Protein AF-A0AA50WV97-F1 (afdb_monomer_lite)

Secondary structure (DSSP, 8-state):
--SEEEEETTEEEEE--TTEEEETTEEEEEEESSS--EEEEEETTEEEEEETTT--EEEEEE--SSEEEEEEETTTTEEEEEETTTTB-

Foldseek 3Di:
DADAWADDVVDIAADDDPQWDADPVHRNDIDGPDDFDWDWDDDQFFIWIAGPVPRDIDTDGGGQRGWDDKDADPVVRDIDTAHPVVRGD

pLDDT: mean 94.06, std 2.78, range [84.31, 97.56]

Structure (mmCIF, N/CA/C/O backbone):
data_AF-A0AA50WV97-F1
#
_entry.id   AF-A0AA50WV97-F1
#
loop_
_atom_site.group_PDB
_atom_site.id
_atom_site.type_symbol
_atom_site.label_atom_id
_atom_site.label_alt_id
_atom_site.label_comp_id
_atom_site.label_asym_id
_atom_site.label_entity_id
_atom_site.label_seq_id
_atom_site.pdbx_PDB_ins_code
_atom_site.Cartn_x
_atom_site.Cartn_y
_atom_site.Cartn_z
_atom_site.occupancy
_atom_site.B_iso_or_equiv
_atom_site.auth_seq_id
_atom_site.auth_comp_id
_atom_site.auth_asym_id
_atom_site.auth_atom_id
_atom_site.pdbx_PDB_model_num
ATOM 1 N N . CYS A 1 1 ? 17.334 1.328 -12.379 1.00 94.56 1 CYS A N 1
ATOM 2 C CA . CYS A 1 1 ? 16.225 0.364 -12.522 1.00 94.56 1 CYS A CA 1
ATOM 3 C C . CYS A 1 1 ? 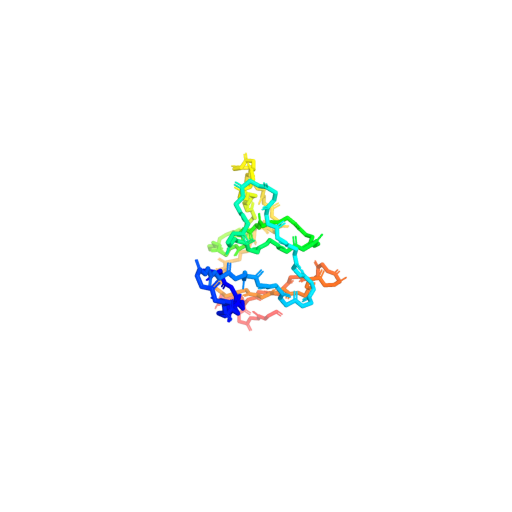15.579 0.154 -11.163 1.00 94.56 1 CYS A C 1
ATOM 5 O O . CYS A 1 1 ? 16.315 0.124 -10.188 1.00 94.56 1 CYS A O 1
ATOM 7 N N . SER A 1 2 ? 14.256 -0.001 -11.082 1.00 96.12 2 SER A N 1
ATOM 8 C CA . SER A 1 2 ? 13.568 -0.280 -9.809 1.00 96.12 2 SER A CA 1
ATOM 9 C C . SER A 1 2 ? 13.699 -1.724 -9.324 1.00 96.12 2 SER A C 1
ATOM 11 O O . SER A 1 2 ? 13.582 -1.954 -8.129 1.00 96.12 2 SER A O 1
ATOM 13 N N . GLN A 1 3 ? 13.884 -2.685 -10.234 1.00 97.06 3 GLN A N 1
ATOM 14 C CA . GLN A 1 3 ? 13.950 -4.112 -9.902 1.00 97.06 3 GLN A CA 1
ATOM 15 C C . GLN A 1 3 ? 15.182 -4.761 -10.543 1.00 97.06 3 GLN A C 1
ATOM 17 O O . GLN A 1 3 ? 16.243 -4.787 -9.928 1.00 97.06 3 GLN A O 1
ATOM 22 N N . ILE A 1 4 ? 15.084 -5.225 -11.792 1.00 97.56 4 ILE A N 1
ATOM 23 C CA . ILE A 1 4 ? 16.169 -5.954 -12.460 1.00 97.56 4 ILE A CA 1
ATOM 24 C C . ILE A 1 4 ? 16.932 -5.000 -13.383 1.00 97.56 4 ILE A C 1
ATOM 26 O O . ILE A 1 4 ? 16.323 -4.230 -14.127 1.00 97.56 4 ILE A O 1
ATOM 30 N N . CYS A 1 5 ? 18.265 -5.050 -13.354 1.00 97.00 5 CYS A N 1
ATOM 31 C CA . CYS A 1 5 ? 19.142 -4.315 -14.266 1.00 97.00 5 CYS A CA 1
ATOM 32 C C . CYS A 1 5 ? 19.999 -5.299 -15.064 1.00 97.00 5 CYS A C 1
ATOM 34 O O . CYS A 1 5 ? 20.724 -6.099 -14.477 1.00 97.00 5 CYS A O 1
ATOM 36 N N . ILE A 1 6 ? 19.928 -5.222 -16.389 1.00 97.19 6 ILE A N 1
ATOM 37 C CA . ILE A 1 6 ? 20.733 -6.017 -17.312 1.00 97.19 6 ILE A CA 1
ATOM 38 C C . ILE A 1 6 ? 21.664 -5.056 -18.040 1.00 97.19 6 ILE A C 1
ATOM 40 O O . ILE A 1 6 ? 21.218 -4.145 -18.738 1.00 97.19 6 ILE A O 1
ATOM 44 N N . ASN A 1 7 ? 22.966 -5.237 -17.844 1.00 97.00 7 ASN A N 1
ATOM 45 C CA . ASN A 1 7 ? 23.974 -4.436 -18.522 1.00 97.00 7 ASN A CA 1
ATOM 46 C C . ASN A 1 7 ? 24.109 -4.882 -19.984 1.00 97.00 7 ASN A C 1
ATOM 48 O O . ASN A 1 7 ? 24.273 -6.071 -20.257 1.00 97.00 7 ASN A O 1
ATOM 52 N N . GLU A 1 8 ? 24.098 -3.932 -20.911 1.00 96.25 8 GLU A N 1
ATOM 53 C CA . GLU A 1 8 ? 24.290 -4.170 -22.342 1.00 96.25 8 GLU A CA 1
ATOM 54 C C . GLU A 1 8 ? 25.479 -3.329 -22.830 1.00 96.25 8 GLU A C 1
ATOM 56 O O . GLU A 1 8 ? 25.892 -2.355 -22.203 1.00 96.25 8 GLU A O 1
ATOM 61 N N . LYS A 1 9 ? 26.115 -3.698 -23.944 1.00 96.69 9 LYS A N 1
ATOM 62 C CA . LYS A 1 9 ? 27.270 -2.921 -24.421 1.00 96.69 9 LYS A CA 1
ATOM 63 C C . LYS A 1 9 ? 26.821 -1.504 -24.795 1.00 96.69 9 LYS A C 1
ATOM 65 O O . LYS A 1 9 ? 26.031 -1.330 -25.714 1.00 96.69 9 LYS A O 1
ATOM 70 N N . GLY A 1 10 ? 27.346 -0.506 -24.084 1.00 95.50 10 GLY A N 1
ATOM 71 C CA . GLY A 1 10 ? 27.030 0.909 -24.299 1.00 95.50 10 GLY A CA 1
ATOM 72 C C . GLY A 1 10 ? 25.705 1.379 -23.689 1.00 95.50 10 GLY A C 1
ATOM 73 O O . GLY A 1 10 ? 25.355 2.542 -23.874 1.00 95.50 10 GLY A O 1
ATOM 74 N N . THR A 1 11 ? 24.965 0.521 -22.977 1.00 95.62 11 THR A N 1
ATOM 75 C CA . THR A 1 11 ? 23.679 0.888 -22.362 1.00 95.62 11 THR A CA 1
ATOM 76 C C . THR A 1 11 ? 23.263 -0.092 -21.257 1.00 95.62 11 THR A C 1
ATOM 78 O O . THR A 1 11 ? 24.023 -0.959 -20.841 1.00 95.62 11 THR A O 1
ATOM 81 N N . PHE A 1 12 ? 22.042 0.034 -20.754 1.00 95.31 12 PHE A N 1
ATOM 82 C CA . PHE A 1 12 ? 21.433 -0.931 -19.853 1.00 95.31 12 PHE A CA 1
ATOM 83 C C . PHE A 1 12 ? 19.948 -1.093 -20.173 1.00 95.31 12 PHE A C 1
ATOM 85 O O . PHE A 1 12 ? 19.274 -0.177 -20.655 1.00 95.31 12 PHE A O 1
ATOM 92 N N . LYS A 1 13 ? 19.414 -2.262 -19.837 1.00 94.50 13 LYS A N 1
ATOM 93 C CA . LYS A 1 13 ? 18.001 -2.600 -19.964 1.00 94.50 13 LYS A CA 1
ATOM 94 C C . LYS A 1 13 ? 17.456 -2.980 -18.589 1.00 94.50 13 LYS A C 1
ATOM 96 O O . LYS A 1 13 ? 18.001 -3.840 -17.912 1.00 94.50 13 LYS A O 1
ATOM 101 N N . CYS A 1 14 ? 16.361 -2.351 -18.163 1.00 96.19 14 CYS A N 1
ATOM 102 C CA . CYS A 1 14 ? 15.707 -2.696 -16.892 1.00 96.19 14 CYS A CA 1
ATOM 103 C C . CYS A 1 14 ? 14.607 -3.744 -17.076 1.00 96.19 14 CYS A C 1
ATOM 105 O O . CYS A 1 14 ? 13.767 -3.559 -17.938 1.00 96.19 14 CYS A O 1
ATOM 107 N N . GLU A 1 15 ? 14.490 -4.781 -16.268 1.00 96.44 15 GLU A N 1
ATOM 108 C CA . GLU A 1 15 ? 13.347 -5.709 -16.350 1.00 96.44 15 GLU A CA 1
ATOM 109 C C . GLU A 1 15 ? 12.564 -5.730 -15.034 1.00 96.44 15 GLU A C 1
ATOM 111 O O . GLU A 1 15 ? 13.031 -5.211 -14.015 1.00 96.44 15 GLU A O 1
ATOM 116 N N . CYS A 1 16 ? 11.339 -6.254 -15.079 1.00 97.56 16 CYS A N 1
ATOM 117 C CA . CYS A 1 16 ? 10.438 -6.310 -13.931 1.00 97.56 16 CYS A CA 1
ATOM 118 C C . CYS A 1 16 ? 10.129 -7.767 -13.577 1.00 97.56 16 CYS A C 1
ATOM 120 O O . CYS A 1 16 ? 10.035 -8.617 -14.462 1.00 97.56 16 CYS A O 1
ATOM 122 N N . HIS A 1 17 ? 9.971 -8.047 -12.286 1.00 97.56 17 HIS A N 1
ATOM 123 C CA . HIS A 1 17 ? 9.518 -9.345 -11.798 1.00 97.56 17 HIS A CA 1
ATOM 124 C C . HIS A 1 17 ? 8.066 -9.618 -12.212 1.00 97.56 17 HIS A C 1
ATOM 126 O O . HIS A 1 17 ? 7.300 -8.700 -12.510 1.00 97.56 17 HIS A O 1
ATOM 132 N N . THR A 1 18 ? 7.667 -10.890 -12.185 1.00 96.69 18 THR A N 1
ATOM 133 C CA . THR A 1 18 ? 6.280 -11.310 -12.421 1.00 96.69 18 THR A CA 1
ATOM 134 C C . THR A 1 18 ? 5.307 -10.542 -11.519 1.00 96.69 18 THR A C 1
ATOM 136 O O . THR A 1 18 ? 5.562 -10.379 -10.328 1.00 96.69 18 THR A O 1
ATOM 139 N N . GLY A 1 19 ? 4.196 -10.065 -12.090 1.00 94.62 19 GLY A N 1
ATOM 140 C CA . GLY A 1 19 ? 3.234 -9.188 -11.404 1.00 94.62 19 GLY A CA 1
ATOM 141 C C . GLY A 1 19 ? 3.569 -7.693 -11.489 1.00 94.62 19 GLY A C 1
ATOM 142 O O . GLY A 1 19 ? 2.846 -6.868 -10.932 1.00 94.62 19 GLY A O 1
ATOM 143 N N . TYR A 1 20 ? 4.643 -7.327 -12.198 1.00 96.25 20 TYR A N 1
ATOM 144 C CA . TYR A 1 20 ? 5.022 -5.945 -12.469 1.00 96.25 20 TYR A CA 1
ATOM 145 C C . TYR A 1 20 ? 5.275 -5.715 -13.964 1.00 96.25 20 TYR A C 1
ATOM 147 O O . TYR A 1 20 ? 5.836 -6.558 -14.661 1.00 96.25 20 TYR A O 1
ATOM 155 N N . ALA A 1 21 ? 4.905 -4.533 -14.450 1.00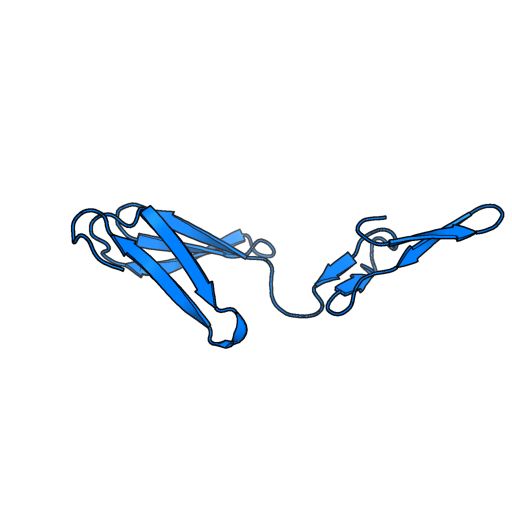 95.25 21 ALA A N 1
ATOM 156 C CA . ALA A 1 21 ? 5.169 -4.064 -15.804 1.00 95.25 21 ALA A CA 1
ATOM 157 C C . ALA A 1 21 ? 5.982 -2.766 -15.780 1.00 95.25 21 ALA A C 1
ATOM 159 O O . ALA A 1 21 ? 5.915 -1.981 -14.832 1.00 95.25 21 ALA A O 1
ATOM 160 N N . ARG A 1 22 ? 6.758 -2.524 -16.840 1.00 94.75 22 ARG A N 1
ATOM 161 C CA . ARG A 1 22 ? 7.498 -1.266 -17.004 1.00 94.75 22 ARG A CA 1
ATOM 162 C C . ARG A 1 22 ? 6.531 -0.088 -17.095 1.00 94.75 22 ARG A C 1
ATOM 164 O O . ARG A 1 22 ? 5.548 -0.154 -17.830 1.00 94.75 22 ARG A O 1
ATOM 171 N N . ASP A 1 23 ? 6.845 1.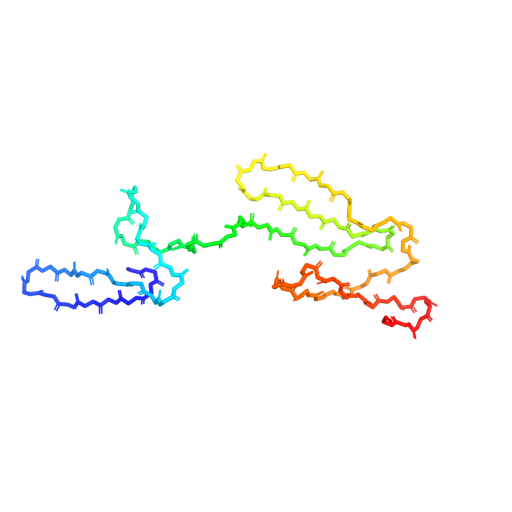003 -16.403 1.00 93.00 23 ASP A N 1
ATOM 172 C CA . ASP A 1 23 ? 6.088 2.248 -16.522 1.00 93.00 23 ASP A CA 1
ATOM 173 C C . ASP A 1 23 ? 6.258 2.831 -17.941 1.00 93.00 23 ASP A C 1
ATOM 175 O O . ASP A 1 23 ? 7.391 3.084 -18.361 1.00 93.00 23 ASP A O 1
ATOM 179 N N . PRO A 1 24 ? 5.170 3.090 -18.693 1.00 90.19 24 PRO A N 1
ATOM 180 C CA . PRO A 1 24 ? 5.262 3.708 -20.015 1.00 90.19 24 PRO A CA 1
ATOM 181 C C . PRO A 1 24 ? 5.942 5.082 -20.000 1.00 90.19 24 PRO A C 1
ATOM 183 O O . PRO A 1 24 ? 6.529 5.481 -21.005 1.00 90.19 24 PRO A O 1
ATOM 186 N N . ARG A 1 25 ? 5.866 5.801 -18.868 1.00 92.75 25 ARG A N 1
ATOM 187 C CA . ARG A 1 25 ? 6.466 7.135 -18.697 1.00 92.75 25 ARG A CA 1
ATOM 188 C C . ARG A 1 25 ? 7.942 7.083 -18.301 1.00 92.75 25 ARG A C 1
ATOM 190 O O . ARG A 1 25 ? 8.663 8.040 -18.548 1.00 92.75 25 ARG A O 1
ATOM 197 N N . ASP A 1 26 ? 8.387 5.980 -17.703 1.00 94.25 26 ASP A N 1
ATOM 198 C CA . ASP A 1 26 ? 9.763 5.788 -17.250 1.00 94.25 26 ASP A CA 1
ATOM 199 C C . ASP A 1 26 ? 10.145 4.306 -17.338 1.00 94.25 26 ASP A C 1
ATOM 201 O O . ASP A 1 26 ? 9.838 3.491 -16.467 1.00 94.25 26 ASP A O 1
ATOM 205 N N . ARG A 1 27 ? 10.891 3.958 -18.392 1.00 91.44 27 ARG A N 1
ATOM 206 C CA . ARG A 1 27 ? 11.316 2.577 -18.673 1.00 91.44 27 ARG A CA 1
ATOM 207 C C . ARG A 1 27 ? 12.241 1.985 -17.604 1.00 91.44 27 ARG A C 1
ATOM 209 O O . ARG A 1 27 ? 12.534 0.790 -17.664 1.00 91.44 27 ARG A O 1
ATOM 216 N N . THR A 1 28 ? 12.716 2.792 -16.653 1.00 95.31 28 THR A N 1
ATOM 217 C CA . THR A 1 28 ? 13.533 2.330 -15.528 1.00 95.31 28 THR A CA 1
ATOM 218 C C . THR A 1 28 ? 12.707 1.910 -14.312 1.00 95.31 28 THR A C 1
ATOM 220 O O . THR A 1 28 ? 13.264 1.271 -13.411 1.00 95.31 28 THR A O 1
ATOM 223 N N . ARG A 1 29 ? 11.399 2.212 -14.300 1.00 95.69 29 ARG A N 1
ATOM 224 C CA . ARG A 1 29 ? 10.470 1.929 -13.200 1.00 95.69 29 ARG A CA 1
ATOM 225 C C . ARG A 1 29 ? 9.557 0.747 -13.499 1.00 95.69 29 ARG A C 1
ATOM 227 O O . ARG A 1 29 ? 9.120 0.549 -14.630 1.00 95.69 29 ARG A O 1
ATOM 234 N N . CYS A 1 30 ? 9.232 0.002 -12.449 1.00 95.75 30 CYS A N 1
ATOM 235 C CA . CYS A 1 30 ? 8.276 -1.101 -12.482 1.00 95.75 30 CYS A CA 1
ATOM 236 C C . CYS A 1 30 ? 7.037 -0.728 -11.660 1.00 95.75 30 CYS A C 1
ATOM 238 O O . CYS A 1 30 ? 7.165 -0.250 -10.532 1.00 95.75 30 CYS A O 1
ATOM 240 N N . LYS A 1 31 ? 5.849 -0.946 -12.223 1.00 93.38 31 LYS A N 1
ATOM 241 C CA . LYS A 1 31 ? 4.542 -0.761 -11.581 1.00 93.38 31 LYS A CA 1
ATOM 242 C C . LYS A 1 31 ? 3.849 -2.107 -11.453 1.00 93.38 31 LYS A C 1
ATOM 244 O O . LYS A 1 31 ? 3.968 -2.926 -12.359 1.00 93.38 31 LYS A O 1
ATOM 249 N N . ALA A 1 32 ? 3.156 -2.336 -10.341 1.00 93.19 32 ALA A N 1
ATOM 250 C CA . ALA A 1 32 ? 2.336 -3.533 -10.189 1.00 93.19 32 ALA A CA 1
ATOM 251 C C . ALA A 1 32 ? 1.292 -3.579 -11.316 1.00 93.19 32 ALA A C 1
ATOM 253 O O . ALA A 1 32 ? 0.746 -2.541 -11.693 1.00 93.19 32 ALA A O 1
ATOM 254 N N . THR A 1 33 ? 1.059 -4.760 -11.886 1.00 93.31 33 THR A N 1
ATOM 255 C CA . THR A 1 33 ? 0.078 -4.939 -12.969 1.00 93.31 33 THR A CA 1
ATOM 256 C C . THR A 1 33 ? -1.355 -4.977 -12.460 1.00 93.31 33 THR A C 1
ATOM 258 O O . THR A 1 33 ? -2.278 -4.718 -13.224 1.00 93.31 33 THR A O 1
ATOM 261 N N . GLU A 1 34 ? -1.537 -5.307 -11.184 1.00 90.81 34 GLU A N 1
ATOM 262 C CA . GLU A 1 34 ? -2.836 -5.438 -10.538 1.00 90.81 34 GLU A CA 1
ATOM 263 C C . GLU A 1 34 ? -2.894 -4.616 -9.252 1.00 90.81 34 GLU A C 1
ATOM 265 O O . GLU A 1 34 ? -1.902 -4.472 -8.533 1.00 90.81 34 GLU A O 1
ATOM 270 N N . GLY A 1 35 ? -4.097 -4.130 -8.945 1.00 85.56 35 GLY A N 1
ATOM 271 C CA . GLY A 1 35 ? -4.371 -3.335 -7.756 1.00 85.56 35 GLY A CA 1
ATOM 272 C C . GLY A 1 35 ? -3.986 -1.861 -7.898 1.00 85.56 35 GLY A C 1
ATOM 273 O O . GLY A 1 35 ? -3.169 -1.470 -8.727 1.00 85.56 35 GLY A O 1
ATOM 274 N N . HIS A 1 36 ? -4.598 -1.037 -7.048 1.00 87.44 36 HIS A N 1
ATOM 275 C CA . HIS A 1 36 ? -4.269 0.379 -6.920 1.00 87.44 36 HIS A CA 1
ATOM 276 C C . HIS A 1 36 ? -3.492 0.613 -5.628 1.00 87.44 36 HIS A C 1
ATOM 278 O O . HIS A 1 36 ? -3.936 0.154 -4.565 1.00 87.44 36 HIS A O 1
ATOM 284 N N . PRO A 1 37 ? -2.367 1.344 -5.678 1.00 90.94 37 PRO A N 1
ATOM 285 C CA . PRO A 1 37 ? -1.588 1.632 -4.489 1.00 90.94 37 PRO A CA 1
ATOM 286 C C . PRO A 1 37 ? -2.445 2.415 -3.489 1.00 90.94 37 PRO A C 1
ATOM 288 O O . PRO A 1 37 ? -3.011 3.467 -3.789 1.00 90.94 37 PRO A O 1
ATOM 291 N N . SER A 1 38 ? -2.577 1.862 -2.289 1.00 93.31 38 SER A N 1
ATOM 292 C CA . SER A 1 38 ? -3.346 2.454 -1.200 1.00 93.31 38 SER A CA 1
ATOM 293 C C . SER A 1 38 ? -2.610 2.235 0.112 1.00 93.31 38 SER A C 1
ATOM 295 O O . SER A 1 38 ? -1.992 1.189 0.299 1.00 93.31 38 SER A O 1
ATOM 297 N N . LEU A 1 39 ? -2.708 3.191 1.031 1.00 94.94 39 LEU A N 1
ATOM 298 C CA . LEU A 1 39 ? -2.252 3.002 2.406 1.00 94.94 39 LEU A CA 1
ATOM 299 C C . LEU A 1 39 ? -3.454 2.668 3.279 1.00 94.94 39 LEU A C 1
ATOM 301 O O . LEU A 1 39 ? -4.437 3.407 3.285 1.00 94.94 39 LEU A O 1
ATOM 305 N N . LEU A 1 40 ? -3.360 1.560 4.005 1.00 95.94 40 LEU A N 1
ATOM 306 C CA . LEU A 1 40 ? -4.301 1.157 5.040 1.00 95.94 40 LEU A CA 1
ATOM 307 C C . LEU A 1 40 ? -3.630 1.398 6.393 1.00 95.94 40 LEU A C 1
ATOM 309 O O . LEU A 1 40 ? -2.493 0.974 6.591 1.00 95.94 40 LEU A O 1
ATOM 313 N N . PHE A 1 41 ? -4.299 2.099 7.303 1.00 95.75 41 PHE A N 1
ATOM 314 C CA . PHE A 1 41 ? -3.726 2.434 8.604 1.00 95.75 41 PHE A CA 1
ATOM 315 C C . PHE A 1 41 ? -4.786 2.451 9.706 1.00 95.75 41 PHE A C 1
ATOM 317 O O . PHE A 1 41 ? -5.934 2.851 9.490 1.00 95.75 41 PHE A O 1
ATOM 324 N N . ALA A 1 42 ? -4.378 2.010 10.895 1.00 96.25 42 ALA A N 1
ATOM 325 C CA . ALA A 1 42 ? -5.197 2.043 12.095 1.00 96.25 42 ALA A CA 1
ATOM 326 C C . ALA A 1 42 ? -5.093 3.413 12.766 1.00 96.25 42 ALA A C 1
ATOM 328 O O . ALA A 1 42 ? -4.014 4.000 12.877 1.00 96.25 42 ALA A O 1
ATOM 329 N N . ARG A 1 43 ? -6.226 3.904 13.254 1.00 94.12 43 ARG A N 1
ATOM 330 C CA . ARG A 1 43 ? -6.310 4.946 14.274 1.00 94.12 43 ARG A CA 1
ATOM 331 C C . ARG A 1 43 ? -7.066 4.363 15.461 1.00 94.12 43 ARG A C 1
ATOM 333 O O . ARG A 1 43 ? -7.772 3.372 15.327 1.00 94.12 43 ARG A O 1
ATOM 340 N N . ARG A 1 44 ? -6.967 5.012 16.623 1.00 93.50 44 ARG A N 1
ATOM 341 C CA . ARG A 1 44 ? -7.581 4.507 17.861 1.00 93.50 44 ARG A CA 1
ATOM 342 C C . ARG A 1 44 ? -9.067 4.146 17.692 1.00 93.50 44 ARG A C 1
ATOM 344 O O . ARG A 1 44 ? -9.490 3.107 18.187 1.00 93.50 44 ARG A O 1
ATOM 351 N N . PHE A 1 45 ? -9.824 4.980 16.977 1.00 96.06 45 PHE A N 1
ATOM 352 C CA . PHE A 1 45 ? -11.284 4.871 16.870 1.00 96.06 45 PHE A CA 1
ATOM 353 C C . PHE A 1 45 ? -11.811 4.459 15.488 1.00 96.06 45 PHE A C 1
ATOM 355 O O . PHE A 1 45 ? -13.021 4.341 15.315 1.00 96.06 45 PHE A O 1
ATOM 362 N N . ASP A 1 46 ? -10.938 4.265 14.499 1.00 95.81 46 ASP A N 1
ATOM 363 C CA . ASP A 1 46 ? -11.316 3.789 13.167 1.00 95.81 46 ASP A CA 1
ATOM 364 C C . ASP A 1 46 ? -10.102 3.303 12.361 1.00 95.81 46 ASP A C 1
ATOM 366 O O . ASP A 1 46 ? -8.949 3.632 12.640 1.00 95.81 46 ASP A O 1
ATOM 370 N N . ILE A 1 47 ? -10.366 2.542 11.302 1.00 97.06 47 ILE A N 1
ATOM 371 C CA . ILE A 1 47 ? -9.366 2.117 10.317 1.00 97.06 47 ILE A CA 1
ATOM 372 C C . ILE A 1 47 ? -9.679 2.797 8.992 1.00 97.06 47 ILE A C 1
ATOM 374 O O . ILE A 1 47 ? -10.816 2.760 8.509 1.00 97.06 47 ILE A O 1
ATOM 378 N N . ARG A 1 48 ? -8.665 3.410 8.378 1.00 96.56 48 ARG A N 1
ATOM 379 C CA . ARG A 1 48 ? -8.822 4.191 7.148 1.00 96.56 48 ARG A CA 1
ATOM 380 C C . ARG A 1 48 ? -7.929 3.699 6.030 1.00 96.56 48 ARG A C 1
ATOM 382 O O . ARG A 1 48 ? -6.828 3.203 6.256 1.00 96.56 48 ARG A O 1
ATOM 389 N N . LYS A 1 49 ? -8.410 3.907 4.808 1.00 95.56 49 LYS A N 1
ATOM 390 C CA . LYS A 1 49 ? -7.684 3.670 3.565 1.00 95.56 49 LYS A CA 1
ATOM 391 C C . LYS A 1 49 ? -7.554 4.982 2.800 1.00 95.56 49 LYS A C 1
ATOM 393 O O . LYS A 1 49 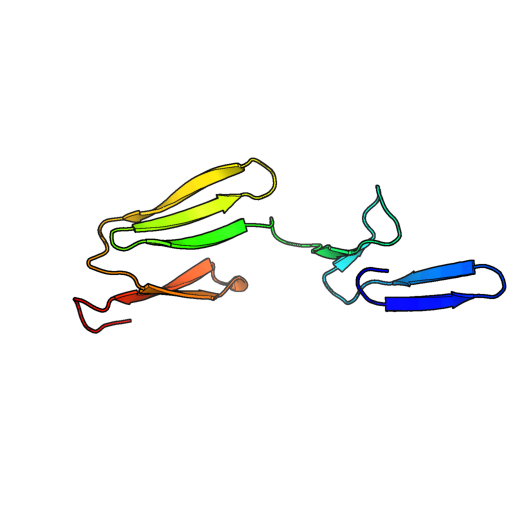? -8.538 5.704 2.665 1.00 95.56 49 LYS A O 1
ATOM 398 N N . ILE A 1 50 ? -6.368 5.274 2.276 1.00 96.00 50 ILE A N 1
ATOM 399 C CA . ILE A 1 50 ? -6.128 6.392 1.356 1.00 96.00 50 ILE A CA 1
ATOM 400 C C . ILE A 1 50 ? -5.586 5.874 0.022 1.00 96.00 50 ILE A C 1
ATOM 402 O O . ILE A 1 50 ? -4.642 5.082 0.002 1.00 96.00 50 ILE A O 1
ATOM 406 N N . SER A 1 51 ? -6.188 6.305 -1.090 1.00 94.19 51 SER A N 1
ATOM 407 C CA . SER A 1 51 ? -5.677 6.042 -2.442 1.00 94.19 51 SER A CA 1
ATOM 408 C C . SER A 1 51 ? -4.463 6.929 -2.718 1.00 94.19 51 SER A C 1
ATOM 410 O O . SER A 1 51 ? -4.537 8.140 -2.525 1.00 94.19 51 SER A O 1
ATOM 412 N N . LEU A 1 52 ? -3.357 6.352 -3.197 1.00 90.81 52 LEU A N 1
ATOM 413 C CA . LEU A 1 52 ? -2.168 7.131 -3.575 1.00 90.81 52 LEU A CA 1
ATOM 414 C C . LEU A 1 52 ? -2.289 7.784 -4.958 1.00 90.81 52 LEU A C 1
ATOM 416 O O . LEU A 1 52 ? -1.504 8.671 -5.273 1.00 90.81 52 LEU A O 1
ATOM 420 N N . ASP A 1 53 ? -3.271 7.366 -5.759 1.00 88.88 53 ASP A N 1
ATOM 421 C CA . ASP A 1 53 ? -3.522 7.927 -7.088 1.00 88.88 53 ASP A CA 1
ATOM 422 C C . ASP A 1 53 ? -4.402 9.188 -7.006 1.00 88.88 53 ASP A C 1
ATOM 424 O O . ASP A 1 53 ? -4.118 10.194 -7.653 1.00 88.88 53 ASP A O 1
ATOM 428 N N . HIS A 1 54 ? -5.465 9.139 -6.194 1.00 87.75 54 HIS A N 1
ATOM 429 C CA . HIS A 1 54 ? -6.502 10.184 -6.137 1.00 87.75 54 HIS A CA 1
ATOM 430 C C . HIS A 1 54 ? -6.506 10.973 -4.822 1.00 87.75 54 HIS A C 1
ATOM 432 O O . HIS A 1 54 ? -7.292 11.904 -4.672 1.00 87.75 54 HIS A O 1
ATOM 438 N N . HIS A 1 55 ? -5.662 10.593 -3.853 1.00 88.25 55 HIS A N 1
ATOM 439 C CA . HIS A 1 55 ? -5.616 11.167 -2.500 1.00 88.25 55 HIS A CA 1
ATOM 440 C C . HIS A 1 55 ? -6.956 11.132 -1.742 1.00 88.25 55 HIS A C 1
ATOM 442 O O . HIS A 1 55 ? -7.146 11.844 -0.757 1.00 88.25 55 HIS A O 1
ATOM 448 N N . GLU A 1 56 ? -7.878 10.271 -2.169 1.00 92.81 56 GLU A N 1
ATOM 449 C CA . GLU A 1 56 ? -9.165 10.068 -1.519 1.00 92.81 56 GLU A CA 1
ATOM 450 C C . GLU A 1 56 ? -9.003 9.178 -0.282 1.00 92.81 56 GLU A C 1
ATOM 452 O O . GLU A 1 56 ? -8.373 8.117 -0.350 1.00 92.81 56 GLU A O 1
ATOM 457 N N . MET A 1 57 ? -9.577 9.611 0.844 1.00 94.38 57 MET A N 1
ATOM 458 C CA . MET A 1 57 ? -9.556 8.890 2.114 1.00 94.38 57 MET A CA 1
ATOM 459 C C . MET A 1 57 ? -10.950 8.378 2.466 1.00 94.38 57 MET A C 1
ATOM 461 O O . MET A 1 57 ? -11.899 9.154 2.547 1.00 94.38 57 MET A O 1
ATOM 465 N N . VAL A 1 58 ? -11.040 7.087 2.777 1.00 94.75 58 VAL A N 1
ATOM 466 C CA . VAL A 1 58 ? -12.282 6.412 3.169 1.00 94.75 58 VAL A CA 1
ATOM 467 C C . VAL A 1 58 ? -12.108 5.683 4.500 1.00 94.75 58 VAL A C 1
ATOM 469 O O . VAL A 1 58 ? -11.033 5.152 4.801 1.00 94.75 58 VAL A O 1
ATOM 472 N N . ALA A 1 59 ? -13.164 5.666 5.314 1.00 95.25 59 ALA A N 1
ATOM 473 C CA . ALA A 1 59 ? -13.222 4.849 6.522 1.00 95.25 59 ALA A CA 1
ATOM 474 C C . ALA A 1 59 ? -13.680 3.432 6.157 1.00 95.25 59 ALA A C 1
ATOM 476 O O . ALA A 1 59 ? -14.670 3.268 5.447 1.00 95.25 59 ALA A O 1
ATOM 477 N N . ILE A 1 60 ? -12.933 2.425 6.610 1.00 95.56 60 ILE A N 1
ATOM 478 C CA . ILE A 1 60 ? -13.202 1.009 6.321 1.00 95.56 60 ILE A CA 1
ATOM 479 C C . ILE A 1 60 ? -13.900 0.338 7.502 1.00 95.56 60 ILE A C 1
ATOM 481 O O . ILE A 1 60 ? -14.849 -0.416 7.316 1.00 95.56 60 ILE A O 1
ATOM 485 N N . VAL A 1 61 ? -13.438 0.640 8.714 1.00 95.25 61 VAL A N 1
ATOM 486 C CA . VAL A 1 61 ? -14.042 0.193 9.970 1.00 95.25 61 VAL A CA 1
ATOM 487 C C . VAL A 1 61 ? -14.199 1.419 10.849 1.00 95.25 61 VAL A C 1
ATOM 489 O O . VAL A 1 61 ? -13.233 2.159 11.030 1.00 95.25 61 VAL A O 1
ATOM 492 N N . ASN A 1 62 ? -15.399 1.625 11.379 1.00 95.06 62 ASN A N 1
ATOM 493 C CA . ASN A 1 62 ? -15.689 2.678 12.347 1.00 95.06 62 ASN A CA 1
ATOM 494 C C . ASN A 1 62 ? -15.779 2.084 13.757 1.00 95.06 62 ASN A C 1
ATOM 496 O O . ASN A 1 62 ? -15.985 0.881 13.911 1.00 95.06 62 ASN A O 1
ATOM 500 N N . ASP A 1 63 ? -15.666 2.945 14.765 1.00 92.88 63 ASP A N 1
ATOM 501 C CA . ASP A 1 63 ? -15.963 2.637 16.167 1.00 92.88 63 ASP A CA 1
ATOM 502 C C . ASP A 1 63 ? -15.104 1.520 16.785 1.00 92.88 63 ASP A C 1
ATOM 504 O O . ASP A 1 63 ? -15.555 0.775 17.659 1.00 92.88 63 ASP A O 1
ATOM 508 N N . THR A 1 64 ? -13.832 1.428 16.384 1.00 94.00 64 THR A N 1
ATOM 509 C CA . THR A 1 64 ? -12.854 0.609 17.118 1.00 94.00 64 THR A CA 1
ATOM 510 C C . THR A 1 64 ? -12.632 1.200 18.513 1.00 94.00 64 THR A C 1
ATOM 512 O O . THR A 1 64 ? -12.775 2.409 18.715 1.00 94.00 64 THR A O 1
ATOM 515 N N . LYS A 1 65 ? -12.269 0.385 19.506 1.00 93.69 65 LYS A N 1
ATOM 516 C CA . LYS A 1 65 ? -12.005 0.892 20.862 1.00 93.69 65 LYS A CA 1
ATOM 517 C C . LYS A 1 65 ? -10.600 1.471 20.950 1.00 93.69 65 LYS A C 1
ATOM 519 O O . LYS A 1 65 ? -10.411 2.594 21.430 1.00 93.69 65 LYS A O 1
ATOM 524 N N . SER A 1 66 ? -9.621 0.708 20.476 1.00 95.31 66 SER A N 1
ATOM 525 C CA . SER A 1 66 ? -8.222 1.107 20.403 1.00 95.31 66 SER A CA 1
ATOM 526 C C . SER A 1 66 ? -7.450 0.254 19.391 1.00 95.31 66 SER A C 1
ATOM 528 O O . SER A 1 66 ? -6.521 -0.479 19.750 1.00 95.31 66 SER A O 1
ATOM 530 N N . ALA A 1 67 ? -7.808 0.366 18.109 1.00 95.56 67 ALA A N 1
ATOM 531 C CA . ALA A 1 67 ? -7.092 -0.332 17.043 1.00 95.56 67 ALA A CA 1
ATOM 532 C C . ALA A 1 67 ? -5.633 0.145 16.960 1.00 95.56 67 ALA A C 1
ATOM 534 O O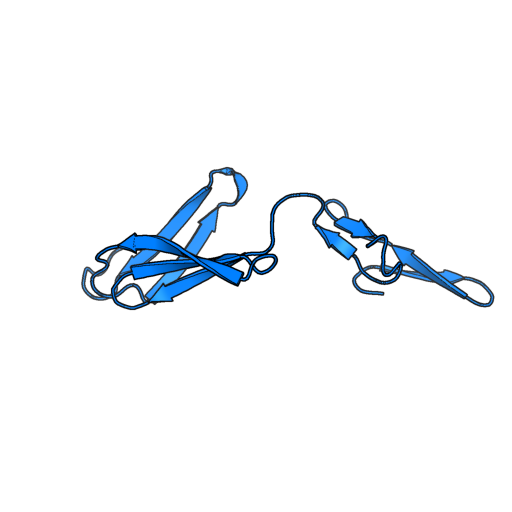 . ALA A 1 67 ? -5.363 1.350 16.934 1.00 95.56 67 ALA A O 1
ATOM 535 N N . THR A 1 68 ? -4.692 -0.805 16.946 1.00 93.62 68 THR A N 1
ATOM 536 C CA . THR A 1 68 ? -3.250 -0.503 17.065 1.00 93.62 68 THR A CA 1
ATOM 537 C C . THR A 1 68 ? -2.412 -1.120 15.948 1.00 93.62 68 THR A C 1
ATOM 539 O O . THR A 1 68 ? -1.599 -0.421 15.347 1.00 93.62 68 THR A O 1
ATOM 542 N N . ALA A 1 69 ? -2.610 -2.401 15.634 1.00 93.50 69 ALA A N 1
ATOM 543 C CA . ALA A 1 69 ? -1.963 -3.061 14.500 1.00 93.50 69 ALA A CA 1
ATOM 544 C C . ALA A 1 69 ? -3.017 -3.579 13.519 1.00 93.50 69 ALA A C 1
ATOM 546 O O . ALA A 1 69 ? -4.145 -3.862 13.921 1.00 93.50 69 ALA A O 1
ATOM 547 N N . LEU A 1 70 ? -2.654 -3.700 12.241 1.00 96.06 70 LEU A N 1
ATOM 548 C CA . LEU A 1 70 ? -3.506 -4.295 11.216 1.00 96.06 70 LEU A CA 1
ATOM 549 C C . LEU A 1 70 ? -2.690 -5.054 10.173 1.00 96.06 70 LEU A C 1
ATOM 551 O O . LEU A 1 70 ? -1.518 -4.746 9.961 1.00 96.06 70 LEU A O 1
ATOM 555 N N . ASP A 1 71 ? -3.338 -6.008 9.514 1.00 96.00 71 ASP A N 1
ATOM 556 C CA . ASP A 1 71 ? -2.841 -6.695 8.324 1.00 96.00 71 ASP A CA 1
ATOM 557 C C . ASP A 1 71 ? -4.014 -7.048 7.393 1.00 96.00 71 ASP A C 1
ATOM 559 O O . ASP A 1 71 ? -5.186 -6.934 7.767 1.00 96.00 71 ASP A O 1
ATOM 563 N N . TYR A 1 72 ? -3.728 -7.441 6.156 1.00 94.69 72 TYR A N 1
ATOM 564 C CA . TYR A 1 72 ? -4.748 -7.691 5.145 1.00 94.69 72 TYR A CA 1
ATOM 565 C C . TYR A 1 72 ? -4.394 -8.852 4.219 1.00 94.69 72 TYR A C 1
ATOM 567 O O . TYR A 1 72 ? -3.242 -9.109 3.881 1.00 94.69 72 TYR A O 1
ATOM 575 N N . VAL A 1 73 ? -5.431 -9.520 3.720 1.00 94.94 73 VAL A N 1
ATOM 576 C CA . VAL A 1 73 ? -5.314 -10.547 2.684 1.00 94.94 73 VAL A CA 1
ATOM 577 C C . VAL A 1 73 ? -5.848 -9.972 1.380 1.00 94.94 73 VAL A C 1
ATOM 579 O O . VAL A 1 73 ? -7.055 -9.935 1.145 1.00 94.94 73 VAL A O 1
ATOM 582 N N . PHE A 1 74 ? -4.938 -9.541 0.501 1.00 89.25 74 PHE A N 1
ATOM 583 C CA . PHE A 1 74 ? -5.287 -8.867 -0.757 1.00 89.25 74 PHE A CA 1
ATOM 584 C C . PHE A 1 74 ? -6.274 -9.663 -1.625 1.00 89.25 74 PHE A C 1
ATOM 586 O O . PHE A 1 74 ? -7.226 -9.098 -2.151 1.00 89.25 74 PHE A O 1
ATOM 593 N N . ARG A 1 75 ? -6.080 -10.986 -1.743 1.00 89.19 75 ARG A N 1
ATOM 594 C CA . ARG A 1 75 ? -6.896 -11.847 -2.620 1.00 89.19 75 ARG A CA 1
ATOM 595 C C . ARG A 1 75 ? -8.357 -11.961 -2.186 1.00 89.19 75 ARG A C 1
ATOM 597 O O . ARG A 1 75 ? -9.220 -12.115 -3.039 1.00 89.19 75 ARG A O 1
ATOM 604 N N . THR A 1 76 ? -8.622 -11.938 -0.882 1.00 93.69 76 THR A N 1
ATOM 605 C CA . THR A 1 76 ? -9.976 -12.087 -0.324 1.00 93.69 76 THR A CA 1
ATOM 606 C C . THR A 1 76 ? -10.576 -10.758 0.123 1.00 93.69 76 THR A C 1
ATOM 608 O O . THR A 1 76 ? -11.754 -10.709 0.458 1.00 93.69 76 THR A O 1
ATOM 611 N N . GLY A 1 77 ? -9.778 -9.687 0.159 1.00 90.19 77 GLY A N 1
ATOM 612 C CA . GLY A 1 77 ? -10.194 -8.385 0.676 1.00 90.19 77 GLY A CA 1
ATOM 613 C C . GLY A 1 77 ? -10.394 -8.355 2.194 1.00 90.19 77 GLY A C 1
ATOM 614 O O . GLY A 1 77 ? -10.985 -7.405 2.699 1.00 90.19 77 GLY A O 1
ATOM 615 N N . MET A 1 78 ? -9.929 -9.372 2.926 1.00 94.19 78 MET A N 1
ATOM 616 C CA . MET A 1 78 ? -10.063 -9.419 4.385 1.00 94.19 78 MET A CA 1
ATOM 617 C C . MET A 1 78 ? -9.042 -8.502 5.055 1.00 94.19 78 MET A C 1
ATOM 619 O O . MET A 1 78 ? -7.887 -8.440 4.632 1.00 94.19 78 MET A O 1
ATOM 623 N N . ILE A 1 79 ? -9.467 -7.829 6.121 1.00 94.81 79 ILE A N 1
ATOM 624 C CA . ILE A 1 79 ? -8.630 -6.978 6.968 1.00 94.81 79 ILE A CA 1
ATOM 625 C C . ILE A 1 79 ? -8.754 -7.500 8.395 1.00 94.81 79 ILE A C 1
ATOM 627 O O . ILE A 1 79 ? -9.861 -7.755 8.865 1.00 94.81 79 ILE A O 1
ATOM 631 N N . PHE A 1 80 ? -7.619 -7.636 9.066 1.00 95.62 80 PHE A N 1
ATOM 632 C CA . PHE A 1 80 ? -7.501 -8.076 10.449 1.00 95.62 80 PHE A CA 1
ATOM 633 C C . PHE A 1 80 ? -6.829 -6.964 11.243 1.00 95.62 80 PHE A C 1
ATOM 635 O O . PH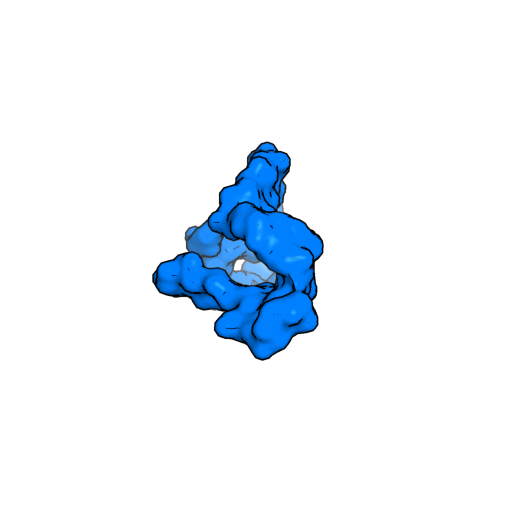E A 1 80 ? -5.914 -6.314 10.735 1.00 95.62 80 PHE A O 1
ATOM 642 N N . TRP A 1 81 ? -7.266 -6.726 12.473 1.00 96.38 81 TRP A N 1
ATOM 643 C CA . TRP A 1 81 ? -6.661 -5.716 13.334 1.00 96.38 81 TRP A CA 1
ATOM 644 C C . TRP A 1 81 ? -6.661 -6.179 14.778 1.00 96.38 81 TRP A C 1
ATOM 646 O O . TRP A 1 81 ? -7.491 -6.984 15.167 1.00 96.38 81 TRP A O 1
ATOM 656 N N . SER A 1 82 ? -5.735 -5.659 15.576 1.00 96.19 82 SER A N 1
ATOM 657 C CA . SER A 1 82 ? -5.745 -5.868 17.019 1.00 96.19 82 SER A CA 1
ATOM 658 C C . SER A 1 82 ? -6.329 -4.657 17.734 1.00 96.19 82 SER A C 1
ATOM 660 O O . SER A 1 82 ? -5.975 -3.508 17.435 1.00 96.19 82 SER A O 1
ATOM 662 N N . ASP A 1 83 ? -7.201 -4.921 18.704 1.00 95.88 83 ASP A N 1
ATOM 663 C CA . ASP A 1 83 ? -7.735 -3.919 19.619 1.00 95.88 83 ASP A CA 1
ATOM 664 C C . ASP A 1 83 ? -7.201 -4.164 21.033 1.00 95.88 83 ASP A C 1
ATOM 666 O O . ASP A 1 83 ? -7.455 -5.201 21.648 1.00 95.88 83 ASP A O 1
ATOM 670 N N . VAL A 1 84 ? -6.438 -3.200 21.553 1.00 94.50 84 VAL A N 1
ATOM 671 C CA . VAL A 1 84 ? -5.784 -3.329 22.866 1.00 94.50 84 VAL A CA 1
ATOM 672 C C . VAL A 1 84 ? -6.731 -3.092 24.038 1.00 94.50 84 VAL A C 1
ATOM 674 O O . VAL A 1 84 ? -6.390 -3.445 25.158 1.00 94.50 84 VAL A O 1
ATOM 677 N N . THR A 1 85 ? -7.893 -2.470 23.815 1.00 94.12 85 THR A N 1
ATOM 678 C CA . THR A 1 85 ? -8.892 -2.282 24.881 1.00 94.12 85 THR A CA 1
ATOM 679 C C . THR A 1 85 ? -9.756 -3.526 25.044 1.00 94.12 85 THR A C 1
ATOM 681 O O . THR A 1 85 ? -10.082 -3.888 26.169 1.00 94.12 85 THR A O 1
ATOM 684 N N . ASP A 1 86 ? -10.088 -4.191 23.938 1.00 91.19 86 ASP A N 1
ATOM 685 C CA . ASP A 1 86 ? -10.875 -5.430 23.965 1.00 91.19 86 ASP A CA 1
ATOM 686 C C . ASP A 1 86 ? -10.011 -6.697 24.108 1.00 91.19 86 ASP A C 1
ATOM 688 O O . ASP A 1 86 ? -10.565 -7.785 24.275 1.00 91.19 86 ASP A O 1
ATOM 692 N N . GLU A 1 87 ? -8.680 -6.559 24.038 1.00 91.31 87 GLU A N 1
ATOM 693 C CA . GLU A 1 87 ? -7.685 -7.643 24.073 1.00 91.31 87 GLU A CA 1
ATOM 694 C C . GLU A 1 87 ? -7.957 -8.741 23.025 1.00 91.31 87 GLU A C 1
ATOM 696 O O . GLU A 1 87 ? -7.866 -9.941 23.299 1.00 91.31 87 GLU A O 1
ATOM 701 N N . LYS A 1 88 ? -8.321 -8.328 21.802 1.00 88.06 88 LYS A N 1
ATOM 702 C CA . LYS A 1 88 ? -8.751 -9.227 20.715 1.00 88.06 88 LYS A CA 1
ATOM 703 C C . LYS A 1 88 ? -8.133 -8.876 19.364 1.00 88.06 88 LYS A C 1
ATOM 705 O O . LYS A 1 88 ? -7.654 -7.760 19.150 1.00 88.06 88 LYS A O 1
ATOM 710 N N . ILE A 1 89 ? -8.180 -9.868 18.474 1.00 84.31 89 ILE A N 1
ATOM 711 C CA . ILE A 1 89 ? -7.950 -9.766 17.027 1.00 84.31 89 ILE A CA 1
ATOM 712 C C . ILE A 1 89 ? -9.277 -10.051 16.326 1.00 84.31 89 ILE A C 1
ATOM 714 O O . ILE A 1 89 ? -9.965 -10.991 16.791 1.00 84.31 89 ILE A O 1
#

Radius of gyration: 18.7 Å; chains: 1; bounding box: 43×23×49 Å

Organism: NCBI:txid2839264

InterPro domains:
  IPR011042 Six-bladed beta-propeller, TolB-like [G3DSA:2.120.10.30] (35-89)

Sequence (89 aa):
CSQICINEKGTFKCECHTGYARDPRDRTRCKATEGHPSLLFARRFDIRKISLDHHEMVAIVNDTKSATALDYVFRTGMIFWSDVTDEKI